Protein AF-A0A9E1ZD51-F1 (afdb_monomer_lite)

Secondary structure (DSSP, 8-state):
--EEEEEEETTTEEEEEEEEEEEEEE--SSTT----EEEEE-TT--EEEEEGGGEEEEEE-

Radius of gyration: 11.56 Å; chains: 1; bounding box: 28×20×31 Å

Sequence (61 aa):
MKYKIEYRKNGSEIDTYRNVILIGKFPNFEEGDPNKGFQALNEDNEPRRFCYERVVAIEAE

pLDDT: mean 84.11, std 12.71, range [45.59, 94.94]

Foldseek 3Di:
DWKWWWFDDDPDDTDIFTRKAWDFWDADPDPPDRQTWTWIQGPVRDIDTGGPVGTPDMGDD

Structure (mmCIF, N/CA/C/O backbone):
data_AF-A0A9E1ZD51-F1
#
_entry.id   AF-A0A9E1ZD51-F1
#
loop_
_atom_site.group_PDB
_atom_site.id
_atom_site.type_symbol
_atom_site.label_atom_id
_atom_site.label_alt_id
_atom_site.label_comp_id
_atom_site.label_asym_id
_atom_site.label_entity_id
_atom_site.label_seq_id
_atom_site.pdbx_PDB_ins_code
_atom_site.Cartn_x
_atom_site.Cartn_y
_atom_site.Cartn_z
_atom_site.occupancy
_atom_site.B_iso_or_equiv
_atom_site.auth_seq_id
_atom_site.auth_comp_id
_atom_site.auth_asym_id
_atom_site.auth_atom_id
_atom_site.pdbx_PDB_model_num
ATOM 1 N N . MET A 1 1 ? -12.415 -0.033 5.925 1.00 80.44 1 MET A N 1
ATOM 2 C CA . MET A 1 1 ? -11.506 -1.146 6.266 1.00 80.44 1 MET A CA 1
ATOM 3 C C . MET A 1 1 ? -10.119 -0.559 6.387 1.00 80.44 1 MET A C 1
ATOM 5 O O . MET A 1 1 ? -9.771 0.248 5.526 1.00 80.44 1 MET A O 1
ATOM 9 N N . LYS A 1 2 ? -9.421 -0.850 7.485 1.00 89.56 2 LYS A N 1
ATOM 10 C CA . LYS A 1 2 ? -8.074 -0.341 7.729 1.00 89.56 2 LYS A CA 1
ATOM 11 C C . LYS A 1 2 ? -7.059 -1.378 7.261 1.00 89.56 2 LYS A C 1
ATOM 13 O O . LYS A 1 2 ? -7.370 -2.565 7.207 1.00 89.56 2 LYS A O 1
ATOM 18 N N . TYR A 1 3 ? -5.888 -0.907 6.870 1.00 92.94 3 TYR A N 1
ATOM 19 C CA . TYR A 1 3 ? -4.823 -1.746 6.352 1.00 92.94 3 TYR A CA 1
ATOM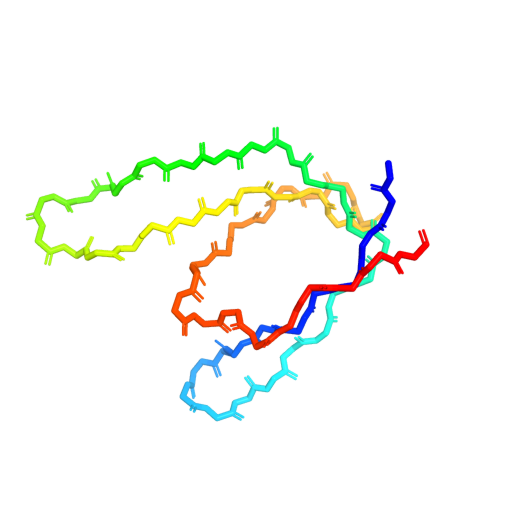 20 C C . TYR A 1 3 ? -3.485 -1.351 6.963 1.00 92.94 3 TYR A C 1
ATOM 22 O O . TYR A 1 3 ? -3.232 -0.178 7.257 1.00 92.94 3 TYR A O 1
ATOM 30 N N . LYS A 1 4 ? -2.601 -2.338 7.047 1.00 94.19 4 LYS A N 1
ATOM 31 C CA . LYS A 1 4 ? -1.163 -2.155 7.178 1.00 94.19 4 LYS A CA 1
ATOM 32 C C . LYS A 1 4 ? -0.525 -2.323 5.799 1.00 94.19 4 LYS A C 1
ATOM 34 O O . LYS A 1 4 ? -0.844 -3.264 5.074 1.00 94.19 4 LYS A O 1
ATOM 39 N N . ILE A 1 5 ? 0.379 -1.419 5.436 1.00 94.12 5 ILE A N 1
ATOM 40 C CA . ILE A 1 5 ? 1.127 -1.449 4.176 1.00 94.12 5 ILE A CA 1
ATOM 41 C C . ILE A 1 5 ? 2.619 -1.397 4.480 1.00 94.12 5 ILE A C 1
ATOM 43 O O . ILE A 1 5 ? 3.092 -0.464 5.126 1.00 94.12 5 ILE A O 1
ATOM 47 N N . GLU A 1 6 ? 3.362 -2.367 3.962 1.00 94.94 6 GLU A N 1
ATOM 48 C CA . GLU A 1 6 ? 4.824 -2.366 3.967 1.00 94.94 6 GLU A CA 1
ATOM 49 C C . GLU A 1 6 ? 5.317 -1.913 2.592 1.00 94.94 6 GLU A C 1
ATOM 51 O O . GLU A 1 6 ? 4.943 -2.483 1.563 1.00 94.94 6 GLU A O 1
ATOM 56 N N . TYR A 1 7 ? 6.131 -0.860 2.558 1.00 93.69 7 TYR A N 1
ATOM 57 C CA . TYR A 1 7 ? 6.511 -0.179 1.326 1.00 93.69 7 TYR A CA 1
ATOM 58 C C . TYR A 1 7 ? 8.008 0.095 1.267 1.00 93.69 7 TYR A C 1
ATOM 60 O O . TYR A 1 7 ? 8.585 0.686 2.175 1.00 93.69 7 TYR A O 1
ATOM 68 N N . ARG A 1 8 ? 8.637 -0.282 0.156 1.00 93.38 8 ARG A N 1
ATOM 69 C CA . ARG A 1 8 ? 10.066 -0.102 -0.068 1.00 93.38 8 ARG A CA 1
ATOM 70 C C . ARG A 1 8 ? 10.375 1.311 -0.569 1.00 93.38 8 ARG A C 1
ATOM 72 O O . ARG A 1 8 ? 10.048 1.663 -1.705 1.00 93.38 8 ARG A O 1
ATOM 79 N N . LYS A 1 9 ? 11.075 2.107 0.239 1.00 84.75 9 LYS A N 1
ATOM 80 C CA . LYS A 1 9 ? 11.686 3.375 -0.176 1.00 84.75 9 LYS A CA 1
ATOM 81 C C . LYS A 1 9 ? 13.171 3.185 -0.485 1.00 84.75 9 LYS A C 1
ATOM 83 O O . LYS A 1 9 ? 13.868 2.416 0.165 1.00 84.75 9 LYS A O 1
ATOM 88 N N . ASN A 1 10 ? 13.647 3.898 -1.507 1.00 79.19 10 ASN A N 1
ATOM 89 C CA . ASN A 1 10 ? 15.070 4.042 -1.836 1.00 79.19 10 ASN A CA 1
ATOM 90 C C . ASN A 1 10 ? 15.869 2.721 -1.844 1.00 79.19 10 ASN A C 1
ATOM 92 O O . ASN A 1 10 ? 16.920 2.606 -1.225 1.00 79.19 10 ASN A O 1
ATOM 96 N N . GLY A 1 11 ? 15.360 1.712 -2.556 1.00 71.56 11 GLY A N 1
ATOM 97 C CA . GLY A 1 11 ? 16.087 0.478 -2.878 1.00 71.56 11 GLY A CA 1
ATOM 98 C C . GLY A 1 11 ? 16.130 -0.591 -1.781 1.00 71.56 11 GLY A C 1
ATOM 99 O O . GLY A 1 11 ? 16.019 -1.769 -2.116 1.00 71.56 11 GLY A O 1
ATOM 100 N N . SER A 1 12 ? 16.224 -0.225 -0.501 1.00 76.56 12 SER A N 1
ATOM 101 C CA . SER A 1 12 ? 16.379 -1.209 0.589 1.00 76.56 12 SER A CA 1
ATOM 102 C C . SER A 1 12 ? 15.565 -0.937 1.852 1.00 76.56 12 SER A C 1
ATOM 104 O O . SER A 1 12 ? 15.339 -1.869 2.619 1.00 76.56 12 SER A O 1
ATOM 106 N N . GLU A 1 13 ? 15.114 0.293 2.089 1.00 91.31 13 GLU A N 1
ATOM 107 C CA . GLU A 1 13 ? 14.403 0.635 3.323 1.00 91.31 13 GLU A CA 1
ATOM 108 C C . GLU A 1 13 ? 12.921 0.264 3.210 1.00 91.31 13 GLU A C 1
ATOM 110 O O . GLU A 1 13 ? 12.282 0.570 2.203 1.00 91.31 13 GLU A O 1
ATOM 115 N N . ILE A 1 14 ? 12.373 -0.424 4.216 1.00 92.88 14 ILE A N 1
ATOM 116 C CA . ILE A 1 14 ? 10.945 -0.762 4.279 1.00 92.88 14 ILE A CA 1
ATOM 117 C C . ILE A 1 14 ? 10.286 0.131 5.325 1.00 92.88 14 ILE A C 1
ATOM 119 O O . ILE A 1 14 ? 10.517 -0.022 6.522 1.00 92.88 14 ILE A O 1
ATOM 123 N N . ASP A 1 15 ? 9.412 1.013 4.856 1.00 93.75 15 ASP A N 1
ATOM 124 C CA . ASP A 1 15 ? 8.503 1.774 5.701 1.00 93.75 15 ASP A CA 1
ATOM 125 C C . ASP A 1 15 ? 7.235 0.967 5.969 1.00 93.75 15 ASP A C 1
ATOM 127 O O . ASP A 1 15 ? 6.684 0.329 5.069 1.00 93.75 15 ASP A O 1
ATOM 131 N N . THR A 1 16 ? 6.722 1.056 7.195 1.00 93.44 16 THR A N 1
ATOM 132 C CA . THR A 1 16 ? 5.420 0.488 7.560 1.00 93.44 16 THR A CA 1
ATOM 133 C C . THR A 1 16 ? 4.411 1.598 7.810 1.00 93.44 16 THR A C 1
ATOM 135 O O . THR A 1 16 ? 4.611 2.452 8.670 1.00 93.44 16 THR A O 1
ATOM 138 N N . TYR A 1 17 ? 3.291 1.539 7.100 1.00 92.31 17 TYR A N 1
ATOM 139 C CA . TYR A 1 17 ? 2.143 2.420 7.270 1.00 92.31 17 TYR A CA 1
ATOM 140 C C . TYR A 1 17 ? 0.998 1.623 7.891 1.00 92.31 17 TYR A C 1
ATOM 142 O O . TYR A 1 17 ? 0.677 0.542 7.407 1.00 92.31 17 TYR A O 1
ATOM 150 N N . ARG A 1 18 ? 0.392 2.132 8.965 1.00 91.81 18 ARG A N 1
ATOM 151 C CA . ARG A 1 18 ? -0.731 1.491 9.675 1.00 91.81 18 ARG A CA 1
ATOM 152 C C . ARG A 1 18 ? -1.969 2.372 9.641 1.00 91.81 18 ARG A C 1
ATOM 154 O O . ARG A 1 18 ? -1.867 3.551 9.294 1.00 91.81 18 ARG A O 1
ATOM 161 N N . ASN A 1 19 ? -3.122 1.809 10.015 1.00 92.06 19 ASN A N 1
ATOM 162 C CA . ASN A 1 19 ? -4.402 2.523 10.000 1.00 92.06 19 ASN A CA 1
ATOM 163 C C . ASN A 1 19 ? -4.732 3.126 8.617 1.00 92.06 19 ASN A C 1
ATOM 165 O O . ASN A 1 19 ? -5.401 4.154 8.521 1.00 92.06 19 ASN A O 1
ATOM 169 N N . VAL A 1 20 ? -4.268 2.484 7.541 1.00 92.44 20 VAL A N 1
ATOM 170 C CA . VAL A 1 20 ? -4.363 3.010 6.179 1.00 92.44 20 VAL A CA 1
ATOM 171 C C . VAL A 1 20 ? -5.741 2.732 5.582 1.00 92.44 20 VAL A C 1
ATOM 173 O O . VAL A 1 20 ? -6.258 1.622 5.689 1.00 92.44 20 VAL A O 1
ATOM 176 N N . ILE A 1 21 ? -6.338 3.713 4.907 1.00 94.12 21 ILE A N 1
ATOM 177 C CA . ILE A 1 21 ? -7.618 3.584 4.199 1.00 94.12 21 ILE A CA 1
ATOM 178 C C . ILE A 1 21 ? -7.373 3.733 2.699 1.00 94.12 21 ILE A C 1
ATOM 180 O O . ILE A 1 21 ? -6.986 4.800 2.230 1.00 94.12 21 ILE A O 1
ATOM 184 N N . LEU A 1 22 ? -7.627 2.675 1.927 1.00 90.75 22 LEU A N 1
ATOM 185 C CA . LEU A 1 22 ? -7.505 2.708 0.466 1.00 90.75 22 LEU A CA 1
ATOM 186 C C . LEU A 1 22 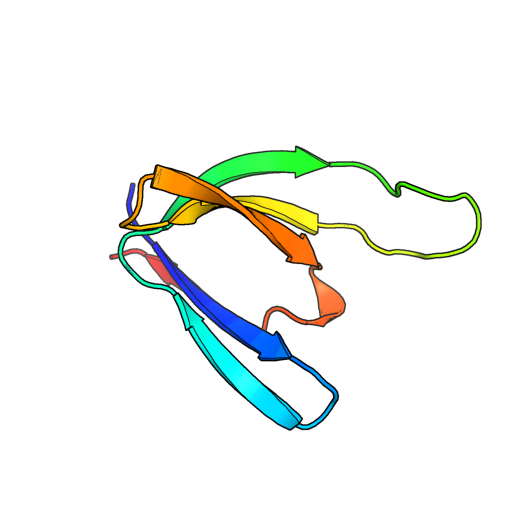? -8.579 3.626 -0.142 1.00 90.75 22 LEU A C 1
ATOM 188 O O . LEU A 1 22 ? -9.767 3.419 0.094 1.00 90.75 22 LEU A O 1
ATOM 192 N N . ILE A 1 23 ? -8.162 4.614 -0.939 1.00 89.56 23 ILE A N 1
ATOM 193 C CA . ILE A 1 23 ? -9.062 5.609 -1.551 1.00 89.56 23 ILE A CA 1
ATOM 194 C C . ILE A 1 23 ? -9.374 5.250 -3.005 1.00 89.56 23 ILE A C 1
ATOM 196 O O . ILE A 1 23 ? -10.504 5.397 -3.459 1.00 89.56 23 ILE A O 1
ATOM 200 N N . GLY A 1 24 ? -8.375 4.793 -3.762 1.00 85.81 24 GLY A N 1
ATOM 201 C CA . GLY A 1 24 ? -8.553 4.526 -5.187 1.00 85.81 24 GLY A CA 1
ATOM 202 C C . GLY A 1 24 ? -7.257 4.182 -5.906 1.00 85.81 24 GLY A C 1
ATOM 203 O O . GLY A 1 24 ? -6.168 4.293 -5.347 1.00 85.81 24 GLY A O 1
ATOM 204 N N . LYS A 1 25 ? -7.377 3.750 -7.161 1.00 83.88 25 LYS A N 1
ATOM 205 C CA . LYS A 1 25 ? -6.244 3.437 -8.045 1.00 83.88 25 LYS A CA 1
ATOM 206 C C . LYS A 1 25 ? -5.961 4.628 -8.9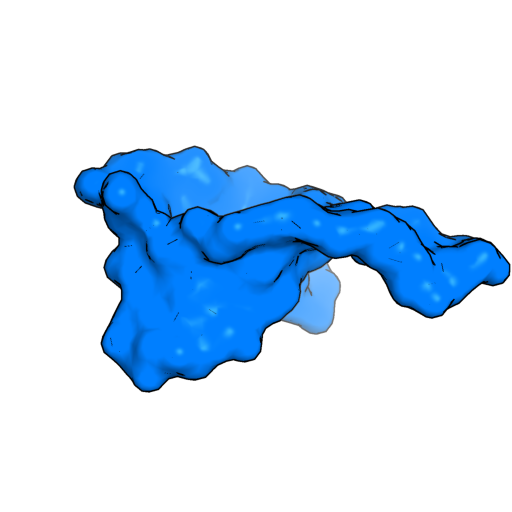55 1.00 83.88 25 LYS A C 1
ATOM 208 O O . LYS A 1 25 ? -6.896 5.340 -9.314 1.00 83.88 25 LYS A O 1
ATOM 213 N N . PHE A 1 26 ? -4.710 4.813 -9.363 1.00 73.12 26 PHE A N 1
ATOM 214 C CA . PHE A 1 26 ? -4.360 5.809 -10.379 1.00 73.12 26 PHE A CA 1
ATOM 215 C C . PHE A 1 26 ? -3.611 5.164 -11.555 1.00 73.12 26 PHE A C 1
ATOM 217 O O . PHE A 1 26 ? -2.839 4.220 -11.346 1.00 73.12 26 PHE A O 1
ATOM 224 N N . PRO A 1 27 ? -3.867 5.624 -12.796 1.00 63.03 27 PRO A N 1
ATOM 225 C CA . PRO A 1 27 ? -3.101 5.209 -13.965 1.00 63.03 27 PRO A CA 1
ATOM 226 C C . PRO A 1 27 ? -1.698 5.838 -13.955 1.00 63.03 27 PRO A C 1
ATOM 228 O O . PRO A 1 27 ? -1.421 6.733 -13.156 1.00 63.03 27 PRO A O 1
ATOM 231 N N . ASN A 1 28 ? -0.823 5.359 -14.845 1.00 58.25 28 ASN A N 1
ATOM 232 C CA . ASN A 1 28 ? 0.522 5.911 -15.032 1.00 58.25 28 ASN A CA 1
ATOM 233 C C . ASN A 1 28 ? 0.453 7.430 -15.234 1.00 58.25 28 ASN A C 1
ATOM 235 O O . ASN A 1 28 ? -0.388 7.916 -15.990 1.00 58.25 28 ASN A O 1
ATOM 239 N N . PHE A 1 29 ? 1.340 8.161 -14.560 1.00 57.97 29 PHE A N 1
ATOM 240 C CA . PHE A 1 29 ? 1.408 9.617 -14.677 1.00 57.97 29 PHE A CA 1
ATOM 241 C C . PHE A 1 29 ? 2.199 10.062 -15.921 1.00 57.97 29 PHE A C 1
ATOM 243 O O . PHE A 1 29 ? 1.946 11.146 -16.434 1.00 57.97 29 PHE A O 1
ATOM 250 N N . GLU A 1 30 ? 3.090 9.209 -16.445 1.00 53.88 30 GLU A N 1
ATOM 251 C CA . GLU A 1 30 ? 3.876 9.470 -17.657 1.00 53.88 30 GLU A CA 1
ATOM 252 C C . GLU A 1 30 ? 3.889 8.242 -18.587 1.00 53.88 30 GLU A C 1
ATOM 254 O O . GLU A 1 30 ? 4.055 7.100 -18.145 1.00 53.88 30 GLU A O 1
ATOM 259 N N . GLU A 1 31 ? 3.708 8.468 -19.893 1.00 45.59 31 GLU A N 1
ATOM 260 C CA . GLU A 1 31 ? 3.963 7.463 -20.933 1.00 45.59 31 GLU A CA 1
ATOM 261 C C . GLU A 1 31 ? 5.468 7.168 -20.977 1.00 45.59 31 GLU A C 1
ATOM 263 O O . GLU A 1 31 ? 6.241 7.869 -21.621 1.00 45.59 31 GLU A O 1
ATOM 268 N N . GLY A 1 32 ? 5.898 6.147 -20.240 1.00 57.19 32 GLY A N 1
ATOM 269 C CA . GLY A 1 32 ? 7.300 5.725 -20.187 1.00 57.19 32 GLY A CA 1
ATOM 270 C C . GLY A 1 32 ? 7.699 5.107 -18.852 1.00 57.19 32 GLY A C 1
ATOM 271 O O . GLY A 1 32 ? 8.613 4.288 -18.820 1.00 57.19 32 GLY A O 1
ATOM 272 N N . ASP A 1 33 ? 6.969 5.422 -17.779 1.00 57.75 33 ASP A N 1
ATOM 273 C CA . ASP A 1 33 ? 7.216 4.879 -16.445 1.00 57.75 33 ASP A CA 1
ATOM 274 C C . ASP A 1 33 ? 5.995 4.064 -15.965 1.00 57.75 33 ASP A C 1
ATOM 276 O O . ASP A 1 33 ? 4.905 4.622 -15.777 1.00 57.75 33 ASP A O 1
ATOM 280 N N . PRO A 1 34 ? 6.109 2.731 -15.797 1.00 55.69 34 PRO A N 1
ATOM 281 C CA . PRO A 1 34 ? 5.027 1.869 -15.331 1.00 55.69 34 PRO A CA 1
ATOM 282 C C . PRO A 1 34 ? 4.747 2.032 -13.824 1.00 55.69 34 PRO A C 1
ATOM 284 O O . PRO A 1 34 ? 4.579 1.051 -13.104 1.00 55.69 34 PRO A O 1
ATOM 287 N N . ASN A 1 35 ? 4.616 3.265 -13.336 1.00 59.31 35 ASN A N 1
ATOM 288 C CA . ASN A 1 35 ? 4.270 3.575 -11.951 1.00 59.31 35 ASN A CA 1
ATOM 289 C C . ASN A 1 35 ? 2.755 3.441 -11.692 1.00 59.31 35 ASN A C 1
ATOM 291 O O . ASN A 1 35 ? 2.069 4.385 -11.290 1.00 59.31 35 ASN A O 1
ATOM 295 N N . LYS A 1 36 ? 2.216 2.232 -11.911 1.00 75.44 36 LYS A N 1
ATOM 296 C CA . LYS A 1 36 ? 0.848 1.872 -11.504 1.00 75.44 36 LYS A CA 1
ATOM 297 C C . LYS A 1 36 ? 0.790 1.750 -9.988 1.00 75.44 36 LYS A C 1
ATOM 299 O O . LYS A 1 36 ? 1.657 1.128 -9.371 1.00 75.44 36 LYS A O 1
ATOM 304 N N . GLY A 1 37 ? -0.269 2.279 -9.389 1.00 88.81 37 GLY A N 1
ATOM 305 C CA . GLY A 1 37 ? -0.379 2.303 -7.940 1.00 88.81 37 GLY A CA 1
ATOM 306 C C . GLY A 1 37 ? -1.775 2.591 -7.419 1.00 88.81 37 GLY A C 1
ATOM 307 O O . GLY A 1 37 ? -2.782 2.516 -8.131 1.00 88.81 37 GLY A O 1
ATOM 308 N N . PHE A 1 38 ? -1.823 2.924 -6.138 1.00 89.81 38 PHE A N 1
ATOM 309 C CA . PHE A 1 38 ? -3.039 3.331 -5.455 1.00 89.81 38 PHE A CA 1
ATOM 310 C C . PHE A 1 38 ? -2.756 4.431 -4.440 1.00 89.81 38 PHE A C 1
ATOM 312 O O . PHE A 1 38 ? -1.640 4.593 -3.943 1.00 89.81 38 PHE A O 1
ATOM 319 N N . GLN A 1 39 ? -3.790 5.215 -4.164 1.00 91.25 39 GLN A N 1
ATOM 320 C CA . GLN A 1 39 ? -3.777 6.249 -3.149 1.00 91.25 39 GLN A CA 1
ATOM 321 C C . GLN A 1 39 ? -4.473 5.735 -1.894 1.00 91.25 39 GLN A C 1
ATOM 323 O O . GLN A 1 39 ? -5.514 5.072 -1.975 1.00 91.25 39 GLN A O 1
ATOM 328 N N . ALA A 1 40 ? -3.913 6.071 -0.741 1.00 92.25 40 ALA A N 1
ATOM 329 C CA . ALA A 1 40 ? -4.493 5.757 0.549 1.00 92.25 40 ALA A CA 1
ATOM 330 C C . ALA A 1 40 ? -4.365 6.943 1.517 1.00 92.25 40 ALA A C 1
ATOM 332 O O . ALA A 1 40 ? -3.463 7.766 1.365 1.00 92.25 40 ALA A O 1
ATOM 333 N N . LEU A 1 41 ? -5.279 7.044 2.483 1.00 93.75 41 LEU A N 1
ATOM 334 C CA . LEU A 1 41 ? -5.149 7.942 3.632 1.00 93.75 41 LEU A CA 1
ATOM 335 C C . LEU A 1 41 ? -4.430 7.188 4.738 1.00 93.75 41 LEU A C 1
ATOM 337 O O . LEU A 1 41 ? -4.827 6.073 5.068 1.00 93.75 41 LEU A O 1
ATOM 341 N N . ASN A 1 42 ? -3.407 7.794 5.315 1.00 89.88 42 ASN A N 1
ATOM 342 C CA . ASN A 1 42 ? -2.772 7.260 6.514 1.00 89.88 42 ASN A CA 1
ATOM 343 C C . ASN A 1 42 ? -3.477 7.753 7.785 1.00 89.88 42 ASN A C 1
ATOM 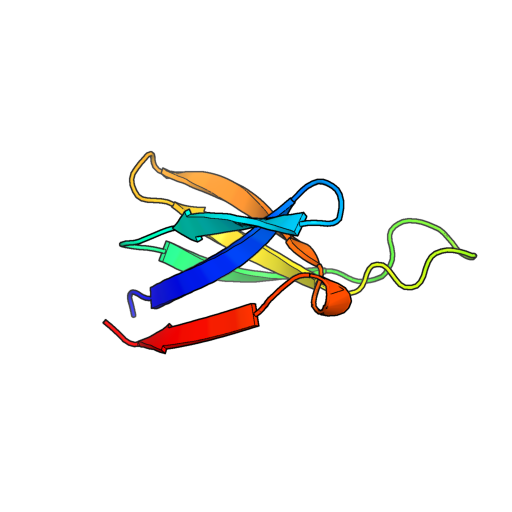345 O O . ASN A 1 42 ? -4.461 8.486 7.726 1.00 89.88 42 ASN A O 1
ATOM 349 N N . GLU A 1 43 ? -2.936 7.367 8.941 1.00 89.69 43 GLU A N 1
ATOM 350 C CA . GLU A 1 43 ? -3.401 7.780 10.269 1.00 89.69 43 GLU A CA 1
ATOM 351 C C . GLU A 1 43 ? -3.492 9.303 10.463 1.00 89.69 43 GLU A C 1
ATOM 353 O O . GLU A 1 43 ? -4.388 9.785 11.151 1.00 89.69 43 GLU A O 1
ATOM 358 N N . ASP A 1 44 ? -2.609 10.064 9.818 1.00 90.88 44 ASP A N 1
ATOM 359 C CA . ASP A 1 44 ? -2.614 11.530 9.822 1.00 90.88 44 ASP A CA 1
ATOM 360 C C . ASP A 1 44 ? -3.664 12.144 8.875 1.00 90.88 44 ASP A C 1
ATOM 362 O O . ASP A 1 44 ? -3.738 13.361 8.756 1.00 90.88 44 ASP A O 1
ATOM 366 N N . ASN A 1 45 ? -4.498 11.325 8.223 1.00 87.25 45 ASN A N 1
ATOM 367 C CA . ASN A 1 45 ? -5.444 11.701 7.165 1.00 87.25 45 ASN A CA 1
ATOM 368 C C . ASN A 1 45 ? -4.799 12.346 5.927 1.00 87.25 45 ASN A C 1
ATOM 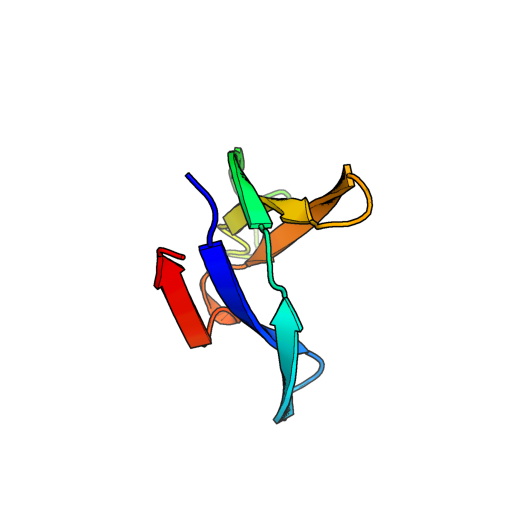370 O O . ASN A 1 45 ? -5.513 12.839 5.053 1.00 87.25 45 ASN A O 1
ATOM 374 N N . GLU A 1 46 ? -3.473 12.290 5.798 1.00 90.81 46 GLU A N 1
ATOM 375 C CA . GLU A 1 46 ? -2.7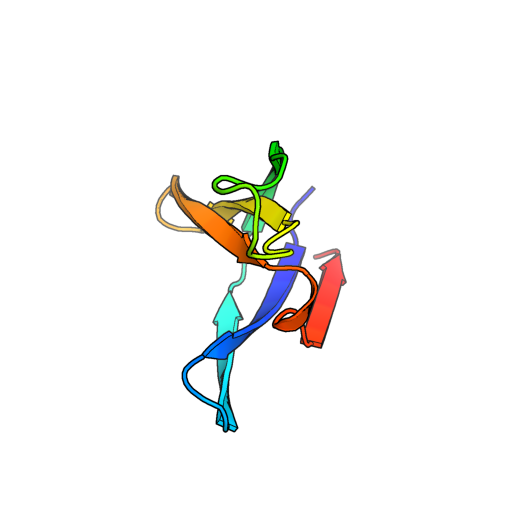84 12.820 4.629 1.00 90.81 46 GLU A CA 1
ATOM 376 C C . GLU A 1 46 ? -2.770 11.777 3.497 1.00 90.81 46 GLU A C 1
ATOM 378 O O . GLU A 1 46 ? -2.392 10.612 3.719 1.00 90.81 46 GLU A O 1
ATOM 383 N N . PRO A 1 47 ? -3.162 12.160 2.266 1.00 89.12 47 PRO A N 1
ATOM 384 C CA . PRO A 1 47 ? -3.173 11.253 1.132 1.00 89.12 47 PRO A CA 1
ATOM 385 C C . PRO A 1 47 ? -1.748 10.914 0.695 1.00 89.12 47 PRO A C 1
ATOM 387 O O . PRO A 1 47 ? -0.934 11.787 0.400 1.00 89.12 47 PRO A O 1
ATOM 390 N N . ARG A 1 48 ? -1.458 9.619 0.575 1.00 89.19 48 ARG A N 1
ATOM 391 C CA . ARG A 1 48 ? -0.185 9.111 0.056 1.00 89.19 48 ARG A CA 1
ATOM 392 C C . ARG A 1 48 ? -0.406 8.149 -1.096 1.00 89.19 48 ARG A C 1
ATOM 394 O O . ARG A 1 48 ? -1.424 7.463 -1.178 1.00 89.19 48 ARG A O 1
ATOM 401 N N . ARG A 1 49 ? 0.563 8.124 -2.008 1.00 88.75 49 ARG A N 1
ATOM 402 C CA . ARG A 1 49 ? 0.559 7.276 -3.201 1.00 88.75 49 ARG A CA 1
ATOM 403 C C . ARG A 1 49 ? 1.574 6.152 -3.046 1.00 88.75 49 ARG A C 1
ATOM 405 O O . ARG A 1 49 ? 2.699 6.395 -2.617 1.00 88.75 49 ARG A O 1
ATOM 412 N N . PHE A 1 50 ? 1.170 4.951 -3.440 1.00 88.62 50 PHE A N 1
ATOM 413 C CA . PHE A 1 50 ? 1.971 3.737 -3.358 1.00 88.62 50 PHE A CA 1
ATOM 414 C C . PHE A 1 50 ? 2.058 3.094 -4.739 1.00 88.62 50 PHE A C 1
ATOM 416 O O . PHE A 1 50 ? 1.027 2.766 -5.329 1.00 88.62 50 PHE A O 1
ATOM 423 N N . CYS A 1 51 ? 3.272 2.902 -5.251 1.00 89.31 51 CYS A N 1
ATOM 424 C CA . CYS A 1 51 ? 3.510 2.161 -6.490 1.00 89.31 51 CYS A CA 1
ATOM 425 C C . CYS A 1 51 ? 3.513 0.656 -6.209 1.00 89.31 51 CYS A C 1
ATOM 427 O O . CYS A 1 51 ? 4.187 0.208 -5.281 1.00 89.31 51 CYS A O 1
ATOM 429 N N . TYR A 1 52 ? 2.806 -0.136 -7.020 1.00 87.50 52 TYR A N 1
ATOM 430 C CA . TYR A 1 52 ? 2.680 -1.580 -6.788 1.00 87.50 52 TYR A CA 1
ATOM 431 C C . TYR A 1 52 ? 4.033 -2.300 -6.748 1.00 87.50 52 TYR A C 1
ATOM 433 O O . TYR A 1 52 ? 4.219 -3.180 -5.919 1.00 87.50 52 TYR A O 1
ATOM 441 N N . GLU A 1 53 ? 4.992 -1.888 -7.579 1.00 87.25 53 GLU A N 1
ATOM 442 C CA . GLU A 1 53 ? 6.351 -2.455 -7.616 1.00 87.25 53 GLU A CA 1
ATOM 443 C C . GLU A 1 53 ? 7.140 -2.310 -6.304 1.00 87.25 53 GLU A C 1
ATOM 445 O O . GLU A 1 53 ? 8.064 -3.078 -6.041 1.00 87.25 53 GLU A O 1
ATOM 450 N N . ARG A 1 54 ? 6.784 -1.328 -5.472 1.00 89.12 54 ARG A N 1
ATOM 451 C CA . ARG A 1 54 ? 7.457 -1.038 -4.201 1.00 89.12 54 ARG A CA 1
ATOM 452 C C . ARG A 1 54 ? 6.666 -1.524 -2.995 1.00 89.12 54 ARG A C 1
ATOM 454 O O . ARG A 1 54 ? 7.190 -1.505 -1.884 1.00 89.12 54 ARG A O 1
ATOM 461 N N . VAL A 1 55 ? 5.424 -1.961 -3.186 1.00 91.06 55 VAL A N 1
ATOM 462 C CA . VAL A 1 55 ? 4.626 -2.560 -2.116 1.00 91.06 55 VAL A CA 1
ATOM 463 C C . VAL A 1 55 ? 5.152 -3.961 -1.843 1.00 91.06 55 VAL A C 1
ATOM 465 O O . VAL A 1 55 ? 5.189 -4.810 -2.728 1.00 91.06 55 VAL A O 1
ATOM 468 N N . VAL A 1 56 ? 5.554 -4.190 -0.598 1.00 93.50 56 VAL A N 1
ATOM 469 C CA . VAL A 1 56 ? 6.018 -5.493 -0.121 1.00 93.50 56 VAL A CA 1
ATOM 470 C C . VAL A 1 56 ? 4.827 -6.328 0.341 1.00 93.50 56 VAL A C 1
ATOM 472 O O . VAL A 1 56 ? 4.702 -7.485 -0.054 1.00 93.50 56 VAL A O 1
ATOM 475 N N . ALA A 1 57 ? 3.926 -5.730 1.124 1.00 92.69 57 ALA A N 1
ATOM 476 C CA . ALA A 1 57 ? 2.734 -6.393 1.638 1.00 92.69 57 ALA A CA 1
ATOM 477 C C . ALA A 1 57 ? 1.596 -5.397 1.908 1.00 92.69 57 ALA A C 1
ATOM 479 O O . ALA A 1 57 ? 1.834 -4.222 2.204 1.00 92.69 57 ALA A O 1
ATOM 480 N N . ILE A 1 58 ? 0.358 -5.892 1.821 1.00 91.94 58 ILE A N 1
ATOM 481 C CA . ILE A 1 58 ? -0.857 -5.209 2.279 1.00 91.94 58 ILE A CA 1
ATOM 482 C C . ILE A 1 58 ? -1.652 -6.211 3.112 1.00 91.94 58 ILE A C 1
ATOM 484 O O . ILE A 1 58 ? -2.064 -7.252 2.602 1.00 91.94 58 ILE A O 1
ATOM 488 N N . GLU A 1 59 ? -1.884 -5.879 4.374 1.00 93.81 59 GLU A N 1
ATOM 489 C CA . GLU A 1 59 ? -2.602 -6.718 5.332 1.00 93.81 59 GLU A CA 1
ATOM 490 C C . GLU A 1 59 ? -3.823 -5.952 5.843 1.00 93.81 59 GLU A C 1
ATOM 492 O O . GLU A 1 59 ? -3.751 -4.745 6.079 1.00 93.81 59 GLU A O 1
ATOM 497 N N . ALA A 1 60 ? -4.959 -6.631 5.979 1.00 89.50 60 ALA A N 1
ATOM 498 C CA . ALA A 1 60 ? -6.133 -6.048 6.618 1.00 89.50 60 ALA A CA 1
ATOM 499 C C . ALA A 1 60 ? -5.920 -5.963 8.137 1.00 89.50 60 ALA A C 1
ATOM 501 O O . ALA A 1 60 ? -5.442 -6.929 8.732 1.00 89.50 60 ALA A O 1
ATOM 502 N N . GLU A 1 61 ? -6.306 -4.836 8.738 1.00 78.56 61 GLU A N 1
ATOM 503 C CA . GLU A 1 61 ? -6.380 -4.636 10.196 1.00 78.56 61 GLU A CA 1
ATOM 504 C C . GLU A 1 61 ? -7.836 -4.589 10.682 1.00 78.56 61 GLU A C 1
ATOM 506 O O . GLU A 1 61 ? -8.696 -4.000 9.974 1.00 78.56 61 GLU A O 1
#